Protein AF-A0A950QJC5-F1 (afdb_monomer_lite)

pLDDT: mean 74.19, std 17.46, range [40.25, 96.5]

Sequence (104 aa):
MNQRLKQLMKELGEAINESLSEAEPIAEVIGRIKGEGYDVFLVLEATVGFNRHEGESTKPEIVRSTGKAAGPSPEFKVNAQDMRFLKSLRISVDPAKDVSDRAA

Foldseek 3Di:
DPPVVVVVVVVVVVVVVVCCVPPPVNVVVCVVCVVVVDDDDDDDDDDDDDDDPPDDPDDPPPPPPDDDDPDPDPPPDQDPVNVVVCVVVVHDPDPDDDDDPPDD

Radius of gyration: 23.72 Å; chains: 1; bounding box: 55×42×58 Å

Secondary structure (DSSP, 8-state):
--HHHHHHHHHHHHHHHHHHHS-HHHHHHHHHHHHTTPPP--------------S-----------S---SPPP-----HHHHHHHHHTT----SS-SSSS---

Structure (mmCIF, N/CA/C/O backbone):
data_AF-A0A950QJC5-F1
#
_entry.id   AF-A0A950QJC5-F1
#
loop_
_atom_site.group_PDB
_atom_site.id
_atom_site.type_symbol
_atom_site.label_atom_id
_atom_site.label_alt_id
_atom_site.label_comp_id
_atom_site.label_asym_id
_atom_site.label_entity_id
_atom_site.label_seq_id
_atom_site.pdbx_PDB_ins_code
_atom_site.Cartn_x
_atom_site.Cartn_y
_atom_site.Cartn_z
_atom_site.occupancy
_atom_site.B_iso_or_equiv
_atom_site.auth_seq_id
_atom_site.auth_comp_id
_atom_site.auth_asym_id
_atom_site.auth_atom_id
_atom_site.pdbx_PDB_model_num
ATOM 1 N N . MET A 1 1 ? 21.093 -11.845 0.077 1.00 59.78 1 MET A N 1
ATOM 2 C CA . MET A 1 1 ? 20.466 -10.506 0.201 1.00 59.78 1 MET A CA 1
ATOM 3 C C . MET A 1 1 ? 21.127 -9.752 1.344 1.00 59.78 1 MET A C 1
ATOM 5 O O . MET A 1 1 ? 21.233 -10.317 2.425 1.00 59.78 1 MET A O 1
ATOM 9 N N . ASN A 1 2 ? 21.574 -8.518 1.104 1.00 79.25 2 ASN A N 1
ATOM 10 C CA . ASN A 1 2 ? 22.176 -7.641 2.112 1.00 79.25 2 ASN A CA 1
ATOM 11 C C . ASN A 1 2 ? 21.209 -7.449 3.304 1.00 79.25 2 ASN A C 1
ATOM 13 O O . ASN A 1 2 ? 20.053 -7.090 3.084 1.00 79.25 2 ASN A O 1
ATOM 17 N N . GLN A 1 3 ? 21.656 -7.705 4.542 1.00 84.19 3 GLN A N 1
ATOM 18 C CA . GLN A 1 3 ? 20.824 -7.569 5.751 1.00 84.19 3 GLN A CA 1
ATOM 19 C C . GLN A 1 3 ? 20.224 -6.164 5.889 1.00 84.19 3 GLN A C 1
ATOM 21 O O . GLN A 1 3 ? 19.065 -6.030 6.266 1.00 84.19 3 GLN A O 1
ATOM 26 N N . ARG A 1 4 ? 20.967 -5.127 5.488 1.00 84.50 4 ARG A N 1
ATOM 27 C CA . ARG A 1 4 ? 20.489 -3.743 5.509 1.00 84.50 4 ARG A CA 1
ATOM 28 C C . ARG A 1 4 ? 19.355 -3.502 4.514 1.00 84.50 4 ARG A C 1
ATOM 30 O O . ARG A 1 4 ? 18.395 -2.824 4.844 1.00 84.50 4 ARG A O 1
ATOM 37 N N . LEU A 1 5 ? 19.439 -4.078 3.313 1.00 83.88 5 LEU A N 1
ATOM 38 C CA . LEU A 1 5 ? 18.365 -3.963 2.321 1.00 83.88 5 LEU A CA 1
ATOM 39 C C . LEU A 1 5 ? 17.094 -4.666 2.807 1.00 83.88 5 LEU A C 1
ATOM 41 O O . LEU A 1 5 ? 16.012 -4.115 2.669 1.00 83.88 5 LEU A O 1
ATOM 45 N N . LYS A 1 6 ? 17.223 -5.847 3.426 1.00 86.38 6 LYS A N 1
ATOM 46 C CA . LYS A 1 6 ? 16.075 -6.543 4.028 1.00 86.38 6 LYS A CA 1
ATOM 47 C C . LYS A 1 6 ? 15.394 -5.699 5.106 1.00 86.38 6 LYS A C 1
ATOM 49 O O . LYS A 1 6 ? 14.171 -5.650 5.136 1.00 86.38 6 LYS A O 1
ATOM 54 N N . GLN A 1 7 ? 16.180 -5.037 5.953 1.00 90.50 7 GLN A N 1
ATOM 55 C CA . GLN A 1 7 ? 15.658 -4.153 6.991 1.00 90.50 7 GLN A CA 1
ATOM 56 C C . GLN A 1 7 ? 14.893 -2.966 6.385 1.00 90.50 7 GLN A C 1
ATOM 58 O O . GLN A 1 7 ? 13.749 -2.737 6.753 1.00 90.50 7 GLN A O 1
ATOM 63 N N . LEU A 1 8 ? 15.464 -2.299 5.375 1.00 88.88 8 LEU A N 1
ATOM 64 C CA . LEU A 1 8 ? 14.792 -1.202 4.666 1.00 88.88 8 LEU A CA 1
ATOM 65 C C . LEU A 1 8 ? 13.511 -1.653 3.949 1.00 88.88 8 LEU A C 1
ATOM 67 O O . LEU A 1 8 ? 12.528 -0.922 3.926 1.00 88.88 8 LEU A O 1
ATOM 71 N N . MET A 1 9 ? 13.494 -2.860 3.373 1.00 87.94 9 MET A N 1
ATOM 72 C CA . MET A 1 9 ? 12.277 -3.416 2.770 1.00 87.94 9 MET A CA 1
ATOM 73 C C . MET A 1 9 ? 11.190 -3.681 3.813 1.00 87.94 9 MET A C 1
ATOM 75 O O . MET A 1 9 ? 10.015 -3.462 3.528 1.00 87.94 9 MET A O 1
ATOM 79 N N . LYS A 1 10 ? 11.571 -4.136 5.012 1.00 89.50 10 LYS A N 1
ATOM 80 C CA . LYS A 1 10 ? 10.637 -4.331 6.124 1.00 89.50 10 LYS A CA 1
ATOM 81 C C . LYS A 1 10 ? 10.049 -2.998 6.585 1.00 89.50 10 LYS A C 1
ATOM 83 O O . LYS A 1 10 ? 8.834 -2.888 6.661 1.00 89.50 10 LYS A O 1
ATOM 88 N N . GLU A 1 11 ? 10.897 -1.996 6.804 1.00 91.69 11 GLU A N 1
ATOM 89 C CA . GLU A 1 11 ? 10.478 -0.645 7.205 1.00 91.69 11 GLU A CA 1
ATOM 90 C C . GLU A 1 11 ? 9.553 -0.002 6.167 1.00 91.69 11 GLU A C 1
ATOM 92 O O . GLU A 1 11 ? 8.534 0.577 6.525 1.00 91.69 11 GLU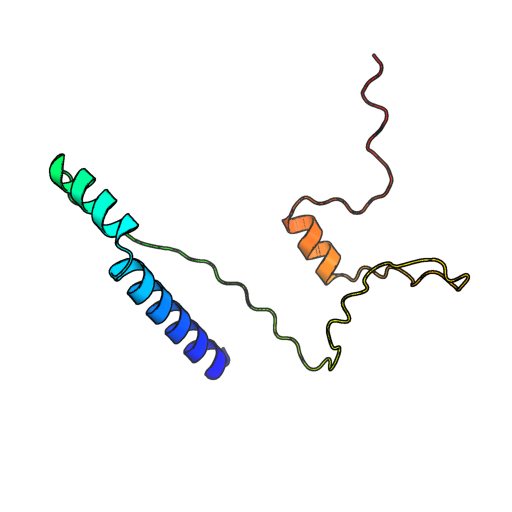 A O 1
ATOM 97 N N . LEU A 1 12 ? 9.853 -0.162 4.874 1.00 89.50 12 LEU A N 1
ATOM 98 C CA . LEU A 1 12 ? 8.970 0.303 3.804 1.00 89.50 12 LEU A CA 1
ATOM 99 C C . LEU A 1 12 ? 7.602 -0.393 3.856 1.00 89.50 12 LEU A C 1
ATOM 101 O O . LEU A 1 12 ? 6.576 0.264 3.703 1.00 89.50 12 LEU A O 1
ATOM 105 N N . GLY A 1 13 ? 7.580 -1.711 4.069 1.00 88.81 13 GLY A N 1
ATOM 106 C CA . GLY A 1 13 ? 6.336 -2.470 4.199 1.00 88.81 13 GLY A CA 1
ATOM 107 C C . GLY A 1 13 ? 5.500 -2.032 5.404 1.00 88.81 13 GLY A C 1
ATOM 108 O O . GLY A 1 13 ? 4.291 -1.859 5.269 1.00 88.81 13 GLY A O 1
ATOM 109 N N . GLU A 1 14 ? 6.143 -1.810 6.552 1.00 90.06 14 GLU A N 1
ATOM 110 C CA . GLU A 1 14 ? 5.499 -1.302 7.770 1.00 90.06 14 GLU A CA 1
ATOM 111 C C . GLU A 1 14 ? 4.922 0.102 7.545 1.00 90.06 14 GLU A C 1
ATOM 113 O O . GLU A 1 14 ? 3.734 0.308 7.780 1.00 90.06 14 GLU A O 1
ATOM 118 N N . ALA A 1 15 ? 5.704 1.024 6.976 1.00 91.75 15 ALA A N 1
ATOM 119 C CA . ALA A 1 15 ? 5.261 2.389 6.694 1.00 91.75 15 ALA A CA 1
ATOM 120 C C . ALA A 1 15 ? 4.082 2.441 5.706 1.00 91.75 15 ALA A C 1
ATOM 122 O O . ALA A 1 15 ? 3.167 3.246 5.876 1.00 91.75 15 ALA A O 1
ATOM 123 N N . ILE A 1 16 ? 4.074 1.581 4.680 1.00 89.06 16 ILE A N 1
ATOM 124 C CA . ILE A 1 16 ? 2.942 1.467 3.747 1.00 89.06 16 ILE A CA 1
ATOM 125 C C . ILE A 1 16 ? 1.704 0.931 4.469 1.00 89.06 16 ILE A C 1
ATOM 127 O O . ILE A 1 16 ? 0.609 1.449 4.260 1.00 89.06 16 ILE A O 1
ATOM 131 N N . ASN A 1 17 ? 1.857 -0.099 5.306 1.00 87.75 17 ASN A N 1
ATOM 132 C CA . ASN A 1 17 ? 0.735 -0.687 6.032 1.00 87.75 17 ASN A CA 1
ATOM 133 C C . ASN A 1 17 ? 0.096 0.313 7.007 1.00 87.75 17 ASN A C 1
ATOM 135 O O . ASN A 1 17 ? -1.128 0.439 7.025 1.00 87.75 17 ASN A O 1
ATOM 139 N N . GLU A 1 18 ? 0.915 1.061 7.747 1.00 88.88 18 GLU A N 1
ATOM 140 C CA . GLU A 1 18 ? 0.470 2.131 8.644 1.00 88.88 18 GLU A CA 1
ATOM 141 C C . GLU A 1 18 ? -0.225 3.247 7.853 1.00 88.88 18 GLU A C 1
ATOM 143 O O . GLU A 1 18 ? -1.380 3.569 8.123 1.00 88.88 18 GLU A O 1
ATOM 148 N N . SER A 1 19 ? 0.405 3.728 6.773 1.00 89.44 19 SER A N 1
ATOM 149 C CA . SER A 1 19 ? -0.164 4.780 5.916 1.00 89.44 19 SER A CA 1
ATOM 150 C C . SER A 1 19 ? -1.517 4.395 5.315 1.00 89.44 19 SER A C 1
ATOM 152 O O . SER A 1 19 ? -2.394 5.240 5.187 1.00 89.44 19 SER A O 1
ATOM 154 N N . LEU A 1 20 ? -1.700 3.133 4.917 1.00 86.75 20 LEU A N 1
ATOM 155 C CA . LEU A 1 20 ? -2.971 2.649 4.370 1.00 86.75 20 LEU A CA 1
ATOM 156 C C . LEU A 1 20 ? -4.035 2.460 5.449 1.00 86.75 20 LEU A C 1
ATOM 158 O O . LEU A 1 20 ? -5.211 2.694 5.180 1.00 86.75 20 LEU A O 1
ATOM 162 N N . SER A 1 21 ? -3.630 2.030 6.645 1.00 83.69 21 SER A N 1
ATOM 163 C CA . SER A 1 21 ? -4.540 1.812 7.772 1.00 83.69 21 SER A CA 1
ATOM 164 C C . SER A 1 21 ? -5.067 3.131 8.340 1.00 83.69 21 SER A C 1
ATOM 166 O O . SER A 1 21 ? -6.218 3.189 8.763 1.00 83.69 21 SER A O 1
ATOM 168 N N . GLU A 1 22 ? -4.254 4.189 8.309 1.00 87.75 22 GLU A N 1
ATOM 169 C CA . GLU A 1 22 ? -4.620 5.533 8.776 1.00 87.75 22 GLU A CA 1
ATOM 170 C C . GLU A 1 22 ? -5.206 6.434 7.674 1.00 87.75 22 GLU A C 1
ATOM 172 O O . GLU A 1 22 ? -5.669 7.542 7.948 1.00 87.75 22 GLU A O 1
ATOM 177 N N . ALA A 1 23 ? -5.201 5.991 6.413 1.00 91.25 23 ALA A N 1
ATOM 178 C CA . ALA A 1 23 ? -5.730 6.777 5.307 1.00 91.25 23 ALA A CA 1
ATOM 179 C C . ALA A 1 23 ? -7.264 6.869 5.365 1.00 91.25 23 ALA A C 1
ATOM 181 O O . ALA A 1 23 ? -7.976 6.020 4.820 1.00 91.25 23 ALA A O 1
ATOM 182 N N . GLU A 1 24 ? -7.766 7.970 5.928 1.00 91.81 24 GLU A N 1
ATOM 183 C CA . GLU A 1 24 ? -9.194 8.324 5.972 1.00 91.81 24 GLU A CA 1
ATOM 184 C C . GLU A 1 24 ? -9.925 8.116 4.626 1.00 91.81 24 GLU A C 1
ATOM 186 O O . GLU A 1 24 ? -10.987 7.489 4.619 1.00 91.81 24 GLU A O 1
ATOM 191 N N . PRO A 1 25 ? -9.367 8.519 3.458 1.00 91.00 25 PRO A N 1
ATOM 192 C CA . PRO A 1 25 ? -10.047 8.315 2.177 1.00 91.00 25 PRO A CA 1
ATOM 193 C C . PRO A 1 25 ? -10.280 6.837 1.836 1.00 91.00 25 PRO A C 1
ATOM 195 O O . PRO A 1 25 ? -11.267 6.495 1.188 1.00 91.00 25 PRO A O 1
ATOM 198 N N . ILE A 1 26 ? -9.373 5.949 2.256 1.00 89.69 26 ILE A N 1
ATOM 199 C CA . ILE A 1 26 ? -9.486 4.506 2.015 1.00 89.69 26 ILE A CA 1
ATOM 200 C C . ILE A 1 26 ? -10.528 3.912 2.964 1.00 89.69 26 ILE A C 1
ATOM 202 O O . ILE A 1 26 ? -11.397 3.154 2.525 1.00 89.69 26 ILE A O 1
ATOM 206 N N . ALA A 1 27 ? -10.481 4.291 4.243 1.00 89.38 27 ALA A N 1
ATOM 207 C CA . ALA A 1 27 ? -11.438 3.846 5.250 1.00 89.38 27 ALA A CA 1
ATOM 208 C C . ALA A 1 27 ? -12.882 4.221 4.877 1.00 89.38 27 ALA A C 1
ATOM 210 O O . ALA A 1 27 ? -13.783 3.385 4.983 1.00 89.38 27 ALA A O 1
ATOM 211 N N . GLU A 1 28 ? -13.096 5.436 4.366 1.00 93.81 28 GLU A N 1
ATOM 212 C CA . GLU A 1 28 ? -14.413 5.907 3.941 1.00 93.81 28 GLU A CA 1
ATOM 213 C C . GLU A 1 28 ? -14.989 5.047 2.806 1.00 93.81 28 GLU A C 1
ATOM 215 O O . GLU A 1 28 ? -16.138 4.604 2.869 1.00 93.81 28 GLU A O 1
ATOM 220 N N . VAL A 1 29 ? -14.184 4.752 1.781 1.00 93.44 29 VAL A N 1
ATOM 221 C CA . VAL A 1 29 ? -14.608 3.917 0.648 1.00 93.44 29 VAL A CA 1
ATOM 222 C C . VAL A 1 29 ? -14.914 2.489 1.104 1.00 93.44 29 VAL A C 1
ATOM 224 O O . VAL A 1 29 ? -15.952 1.943 0.729 1.00 93.44 29 VAL A O 1
ATOM 227 N N . ILE A 1 30 ? -14.074 1.901 1.963 1.00 91.62 30 ILE A N 1
ATOM 228 C CA . ILE A 1 30 ? -14.330 0.578 2.555 1.00 91.62 30 ILE A CA 1
ATOM 229 C C . ILE A 1 30 ? -15.644 0.584 3.346 1.00 91.62 30 ILE A C 1
ATOM 231 O O . ILE A 1 30 ? -16.425 -0.362 3.245 1.00 91.62 30 ILE A O 1
ATOM 235 N N . GLY A 1 31 ? -15.910 1.646 4.110 1.00 93.19 31 GLY A N 1
ATOM 236 C CA . GLY A 1 31 ? -17.145 1.813 4.872 1.00 93.19 31 GLY A CA 1
ATOM 237 C C . GLY A 1 31 ? -18.387 1.832 3.983 1.00 93.19 31 GLY A C 1
ATOM 238 O O . GLY A 1 31 ? -19.360 1.143 4.283 1.00 93.19 31 GLY A O 1
ATOM 239 N N . ARG A 1 32 ? -18.341 2.548 2.852 1.00 96.31 32 ARG A N 1
ATOM 240 C CA . ARG A 1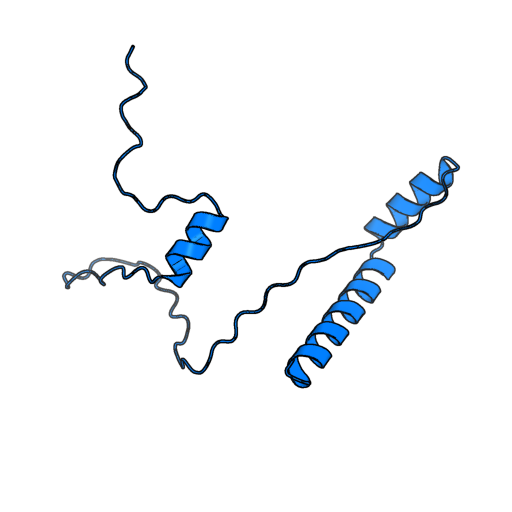 32 ? -19.439 2.559 1.871 1.00 96.31 32 ARG A CA 1
ATOM 241 C C . ARG A 1 32 ? -19.680 1.171 1.274 1.00 96.31 32 ARG A C 1
ATOM 243 O O . ARG A 1 32 ? -20.823 0.734 1.231 1.00 96.31 32 ARG A O 1
ATOM 250 N N . ILE A 1 33 ? -18.616 0.454 0.901 1.00 95.62 33 ILE A N 1
ATOM 251 C CA . ILE A 1 33 ? -18.712 -0.914 0.359 1.00 95.62 33 ILE A CA 1
ATOM 252 C C . ILE A 1 33 ? -19.337 -1.868 1.391 1.00 95.62 33 ILE A C 1
ATOM 254 O O . ILE A 1 33 ? -20.243 -2.633 1.063 1.00 95.62 33 ILE A O 1
ATOM 258 N N . LYS A 1 34 ? -18.917 -1.779 2.661 1.00 94.56 34 LYS A N 1
ATOM 259 C CA . LYS A 1 34 ? -19.529 -2.545 3.759 1.00 94.56 34 LYS A CA 1
ATOM 260 C C . LYS A 1 34 ? -20.991 -2.171 3.995 1.00 94.56 34 LYS A C 1
ATOM 262 O O . LYS A 1 34 ? -21.801 -3.047 4.281 1.00 94.56 34 LYS A O 1
ATOM 267 N N . GLY A 1 35 ? -21.340 -0.892 3.853 1.00 96.06 35 GLY A N 1
ATOM 268 C CA . GLY A 1 35 ? -22.713 -0.393 3.966 1.00 96.06 35 GLY A CA 1
ATOM 269 C C . GLY A 1 35 ? -23.667 -0.973 2.918 1.00 96.06 35 GLY A C 1
ATOM 270 O O . GLY A 1 35 ? -24.857 -1.105 3.191 1.00 96.06 35 GLY A O 1
ATOM 271 N N . GLU A 1 36 ? -23.151 -1.386 1.759 1.00 96.50 36 GLU A N 1
ATOM 272 C CA . GLU A 1 36 ? -23.913 -2.117 0.738 1.00 96.50 36 GLU A CA 1
ATOM 273 C C . GLU A 1 36 ? -24.040 -3.627 1.027 1.00 96.50 36 GLU A C 1
ATOM 275 O O . GLU A 1 36 ? -24.713 -4.342 0.287 1.00 96.50 36 GLU A O 1
ATOM 280 N N . GLY A 1 37 ? -23.441 -4.119 2.119 1.00 95.88 37 GLY A N 1
ATOM 281 C CA . GLY A 1 37 ? -23.524 -5.515 2.557 1.00 95.88 37 GLY A CA 1
ATOM 282 C C . GLY A 1 37 ? -22.379 -6.413 2.080 1.00 95.88 37 GLY A C 1
ATOM 283 O O . GLY A 1 37 ? -22.498 -7.633 2.173 1.00 95.88 37 GLY A O 1
ATOM 284 N N . TYR A 1 38 ? -21.279 -5.842 1.578 1.00 96.06 38 TYR A N 1
ATOM 285 C CA . TYR A 1 38 ? -20.099 -6.603 1.157 1.00 96.06 38 TYR A CA 1
ATOM 286 C C . TYR A 1 38 ? -19.036 -6.690 2.258 1.00 96.06 38 TYR A C 1
ATOM 288 O O . TYR A 1 38 ? -18.672 -5.689 2.876 1.00 96.06 38 TYR A O 1
ATOM 296 N N . ASP A 1 39 ? -18.443 -7.871 2.427 1.00 92.44 39 ASP A N 1
ATOM 297 C CA . ASP A 1 39 ? -17.251 -8.048 3.255 1.00 92.44 39 ASP A CA 1
ATOM 298 C C . ASP A 1 39 ? -15.984 -7.710 2.463 1.00 92.44 39 ASP A C 1
ATOM 300 O O . ASP A 1 39 ? -15.718 -8.264 1.396 1.00 92.44 39 ASP A O 1
ATOM 304 N N . VAL A 1 40 ? -15.181 -6.788 2.997 1.00 87.75 40 VAL A N 1
ATOM 305 C CA . VAL A 1 40 ? -13.985 -6.268 2.323 1.00 87.75 40 VAL A CA 1
ATOM 306 C C . VAL A 1 40 ? -12.721 -6.892 2.906 1.00 87.75 40 VAL A C 1
ATOM 308 O O . VAL A 1 40 ? -12.451 -6.758 4.100 1.00 87.75 40 VAL A O 1
ATOM 311 N N . PHE A 1 41 ? -11.912 -7.500 2.038 1.00 84.88 41 PHE A N 1
ATOM 312 C CA . PHE A 1 41 ? -10.556 -7.964 2.326 1.00 84.88 41 PHE A CA 1
ATOM 313 C C . PHE A 1 41 ? -9.594 -7.370 1.292 1.00 84.88 41 PHE A C 1
ATOM 315 O O . PHE A 1 41 ? -9.839 -7.464 0.090 1.00 84.88 41 PHE A O 1
ATOM 322 N N . LEU A 1 42 ? -8.514 -6.739 1.757 1.00 77.69 42 LEU A N 1
ATOM 323 C CA . LEU A 1 42 ? -7.538 -6.061 0.907 1.00 77.69 42 LEU A CA 1
ATOM 324 C C . LEU A 1 42 ? -6.195 -6.796 0.971 1.00 77.69 42 LEU A C 1
ATOM 326 O O . LEU A 1 42 ? -5.634 -6.973 2.051 1.00 77.69 42 LEU A O 1
ATOM 330 N N . VAL A 1 43 ? -5.658 -7.164 -0.192 1.00 82.56 43 VAL A N 1
ATOM 331 C CA . VAL A 1 43 ? -4.275 -7.636 -0.353 1.00 82.56 43 VAL A CA 1
ATOM 332 C C . VAL A 1 43 ? -3.573 -6.688 -1.306 1.00 82.56 43 VAL A C 1
ATOM 334 O O . VAL A 1 43 ? -4.088 -6.415 -2.389 1.00 82.56 43 VAL A O 1
ATOM 337 N N . LEU A 1 44 ? -2.406 -6.187 -0.910 1.00 75.56 44 LEU A N 1
ATOM 338 C CA . LEU A 1 44 ? -1.612 -5.293 -1.741 1.00 75.56 44 LEU A CA 1
ATOM 339 C C . LEU A 1 44 ? -0.308 -5.975 -2.150 1.00 75.56 44 LEU A C 1
ATOM 341 O O . LEU A 1 44 ? 0.530 -6.290 -1.306 1.00 75.56 44 LEU A O 1
ATOM 345 N N . GLU A 1 45 ? -0.124 -6.162 -3.453 1.00 80.44 45 GLU A N 1
ATOM 346 C CA . GLU A 1 45 ? 1.142 -6.602 -4.031 1.00 80.44 45 GLU A CA 1
ATOM 347 C C . GLU A 1 45 ? 1.861 -5.391 -4.632 1.00 80.44 45 GLU A C 1
ATOM 349 O O . GLU A 1 45 ? 1.449 -4.842 -5.653 1.00 80.44 45 GLU A O 1
ATOM 354 N N . ALA A 1 46 ? 2.946 -4.954 -3.992 1.00 76.75 46 ALA A N 1
ATOM 355 C CA . ALA A 1 46 ? 3.800 -3.887 -4.499 1.00 76.75 46 ALA A CA 1
ATOM 356 C C . ALA A 1 46 ? 5.154 -4.469 -4.924 1.00 76.75 46 ALA A C 1
ATOM 358 O O . ALA A 1 46 ? 5.880 -5.044 -4.113 1.00 76.75 46 ALA A O 1
ATOM 359 N N . THR A 1 47 ? 5.520 -4.306 -6.198 1.00 78.00 47 THR A N 1
ATOM 360 C CA . THR A 1 47 ? 6.858 -4.675 -6.685 1.00 78.00 47 THR A CA 1
ATOM 361 C C . THR A 1 47 ? 7.788 -3.477 -6.555 1.00 78.00 47 THR A C 1
ATOM 363 O O . THR A 1 47 ? 7.598 -2.467 -7.230 1.00 78.00 47 THR A O 1
ATOM 366 N N . VAL A 1 48 ? 8.812 -3.590 -5.708 1.00 74.62 48 VAL A N 1
ATOM 367 C CA . VAL A 1 48 ? 9.779 -2.509 -5.466 1.00 74.62 48 VAL A CA 1
ATOM 368 C C . VAL A 1 48 ? 11.123 -2.858 -6.099 1.00 74.62 48 VAL A C 1
ATOM 370 O O . VAL A 1 48 ? 11.773 -3.832 -5.717 1.00 74.62 48 VAL A O 1
ATOM 373 N N . GLY A 1 49 ? 11.541 -2.055 -7.079 1.00 78.50 49 GLY A N 1
ATOM 374 C CA . GLY A 1 49 ? 12.862 -2.144 -7.696 1.00 78.50 49 GLY A CA 1
ATOM 375 C C . GLY A 1 49 ? 13.880 -1.276 -6.959 1.00 78.50 49 GLY A C 1
ATOM 376 O O . GLY A 1 49 ? 13.608 -0.116 -6.664 1.00 78.50 49 GLY A O 1
ATOM 377 N N . PHE A 1 50 ? 15.070 -1.815 -6.699 1.00 75.50 50 PHE A N 1
ATOM 378 C CA . PHE A 1 50 ? 16.180 -1.071 -6.099 1.00 75.50 50 PHE A CA 1
ATOM 379 C C . PHE A 1 50 ? 17.355 -1.035 -7.069 1.00 75.50 50 PHE A C 1
ATOM 381 O O . PHE A 1 50 ? 17.747 -2.081 -7.588 1.00 75.50 50 PHE A O 1
ATOM 388 N N . ASN A 1 51 ? 17.954 0.141 -7.263 1.00 78.00 51 ASN A N 1
ATOM 389 C CA . ASN A 1 51 ? 19.243 0.264 -7.935 1.00 78.00 51 ASN A CA 1
ATOM 390 C C . ASN A 1 51 ? 20.286 0.761 -6.930 1.00 78.00 51 ASN A C 1
ATOM 392 O O . ASN A 1 51 ? 20.082 1.776 -6.262 1.00 78.00 51 ASN A O 1
ATOM 396 N N . ARG A 1 52 ? 21.388 0.024 -6.769 1.00 73.75 52 ARG A N 1
ATOM 397 C CA . ARG A 1 52 ? 22.455 0.414 -5.846 1.00 73.75 52 ARG A CA 1
ATOM 398 C C . ARG A 1 52 ? 23.417 1.322 -6.600 1.00 73.75 52 ARG A C 1
ATOM 400 O O . ARG A 1 52 ? 24.137 0.853 -7.470 1.00 73.75 52 ARG A O 1
ATOM 407 N N . HIS A 1 53 ? 23.447 2.604 -6.246 1.00 68.50 53 HIS A N 1
ATOM 408 C CA . HIS A 1 53 ? 24.511 3.497 -6.696 1.00 68.50 53 HIS A CA 1
ATOM 409 C C . HIS A 1 53 ? 25.794 3.110 -5.954 1.00 68.50 53 HIS A C 1
ATOM 411 O 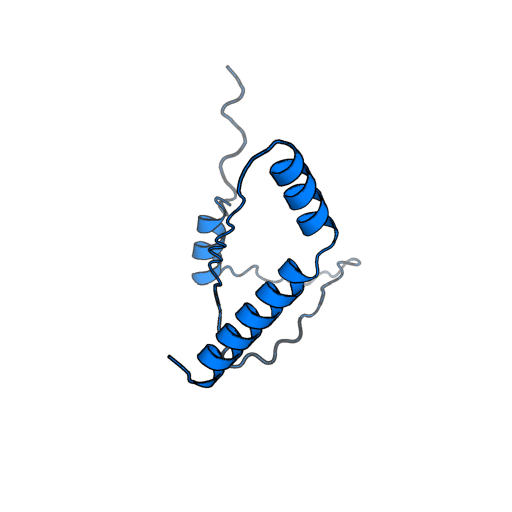O . HIS A 1 53 ? 26.024 3.519 -4.815 1.00 68.50 53 HIS A O 1
ATOM 417 N N . GLU A 1 54 ? 26.603 2.245 -6.555 1.00 57.31 54 GLU A N 1
ATOM 418 C CA . GLU A 1 54 ? 27.959 2.005 -6.076 1.00 57.31 54 GLU A 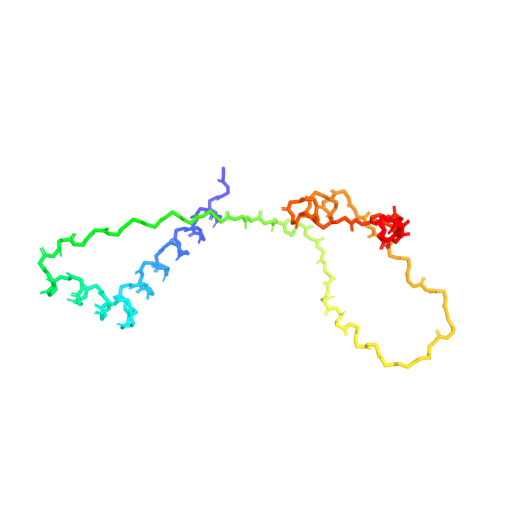CA 1
ATOM 419 C C . GLU A 1 54 ? 28.817 3.205 -6.479 1.00 57.31 54 GLU A C 1
ATOM 421 O O . GLU A 1 54 ? 29.306 3.284 -7.595 1.00 57.31 54 GLU A O 1
ATOM 426 N N . GLY A 1 55 ? 28.931 4.169 -5.560 1.00 56.38 55 GLY A N 1
ATOM 427 C CA . GLY A 1 55 ? 29.973 5.191 -5.562 1.00 56.38 55 GLY A CA 1
ATOM 428 C C . GLY A 1 55 ? 30.075 6.034 -6.829 1.00 56.38 55 GLY A C 1
ATOM 429 O O . GLY A 1 55 ? 31.069 5.941 -7.539 1.00 56.38 55 GLY A O 1
ATOM 430 N N . GLU A 1 56 ? 29.135 6.953 -7.038 1.00 45.41 56 GLU A N 1
ATOM 431 C CA . GLU A 1 56 ? 29.450 8.149 -7.812 1.00 45.41 56 GLU A CA 1
ATOM 432 C C . GLU A 1 56 ? 29.001 9.387 -7.046 1.00 45.41 56 GLU A C 1
ATOM 434 O O . GLU A 1 56 ? 27.820 9.640 -6.809 1.00 45.41 56 GLU A O 1
ATOM 439 N N . SER A 1 57 ? 29.998 10.142 -6.605 1.00 48.12 57 SER A N 1
ATOM 440 C CA . SER A 1 57 ? 29.898 11.486 -6.058 1.00 48.12 57 SER A CA 1
ATOM 441 C C . SER A 1 57 ? 29.503 12.477 -7.156 1.00 48.12 57 SER A C 1
ATOM 443 O O . SER A 1 57 ? 30.192 13.469 -7.367 1.00 48.12 57 SER A O 1
ATOM 445 N N . THR A 1 58 ? 28.432 12.232 -7.896 1.00 47.53 58 THR A N 1
ATOM 446 C CA . THR A 1 58 ? 27.928 13.171 -8.896 1.00 47.53 58 THR A CA 1
ATOM 447 C C . THR A 1 58 ? 26.678 13.816 -8.327 1.00 47.53 58 THR A C 1
ATOM 449 O O . THR A 1 58 ? 25.570 13.289 -8.369 1.00 47.53 58 THR A O 1
ATOM 452 N N . LYS A 1 59 ? 26.893 14.987 -7.712 1.00 44.81 59 LYS A N 1
ATOM 453 C CA . LYS A 1 59 ? 25.824 15.942 -7.409 1.00 44.81 59 LYS A CA 1
ATOM 454 C C . LYS A 1 59 ? 24.904 16.030 -8.636 1.00 44.81 59 LYS A C 1
ATOM 456 O O . LYS A 1 59 ? 25.431 16.222 -9.732 1.00 44.81 59 LYS A O 1
ATOM 461 N N . PRO A 1 60 ? 23.573 15.938 -8.490 1.00 45.44 60 PRO A N 1
ATOM 462 C CA . PRO A 1 60 ? 22.684 16.250 -9.594 1.00 45.44 60 PRO A CA 1
ATOM 463 C C . PRO A 1 60 ? 22.788 17.755 -9.849 1.00 45.44 60 PRO A C 1
ATOM 465 O O . PRO A 1 60 ? 22.169 18.565 -9.159 1.00 45.44 60 PRO A O 1
ATOM 468 N N . GLU A 1 61 ? 23.634 18.150 -10.797 1.00 46.12 61 GLU A N 1
ATOM 469 C CA . GLU A 1 61 ? 23.640 19.515 -11.295 1.00 46.12 61 GLU A CA 1
ATOM 470 C C . GLU A 1 61 ? 22.414 19.662 -12.197 1.00 46.12 61 GLU A C 1
ATOM 472 O O . GLU A 1 61 ? 22.350 19.152 -13.314 1.00 46.12 61 GLU A O 1
ATOM 477 N N . ILE A 1 62 ? 21.382 20.307 -11.656 1.00 47.78 62 ILE A N 1
ATOM 478 C CA . ILE A 1 62 ? 20.211 20.726 -12.416 1.00 47.78 62 ILE A CA 1
ATOM 479 C C . ILE A 1 62 ? 20.705 21.772 -13.418 1.00 47.78 62 ILE A C 1
ATOM 481 O O . ILE A 1 62 ? 20.829 22.952 -13.085 1.00 47.78 62 ILE A O 1
ATOM 485 N N . VAL A 1 63 ? 20.996 21.349 -14.649 1.00 43.22 63 VAL A N 1
ATOM 486 C CA . VAL A 1 63 ? 21.314 22.268 -15.744 1.00 43.22 63 VAL A CA 1
ATOM 487 C C . VAL A 1 63 ? 20.029 22.996 -16.126 1.00 43.22 63 VAL A C 1
ATOM 489 O O . VAL A 1 63 ? 19.236 22.545 -16.950 1.00 43.22 63 VAL A O 1
ATOM 492 N N . ARG A 1 64 ? 19.804 24.153 -15.498 1.00 45.62 64 ARG A N 1
ATOM 493 C CA . ARG A 1 64 ? 18.889 25.163 -16.025 1.00 45.62 64 ARG A CA 1
ATOM 494 C C . ARG A 1 64 ? 19.527 25.713 -17.293 1.00 45.62 64 ARG A C 1
ATOM 496 O O . ARG A 1 64 ? 20.539 26.404 -17.237 1.00 45.62 64 ARG A O 1
ATOM 503 N N . SER A 1 65 ? 18.941 25.390 -18.440 1.00 46.91 65 SER A N 1
ATOM 504 C CA . SER A 1 65 ? 19.329 25.943 -19.732 1.00 46.91 65 SER A CA 1
ATOM 505 C C . SER A 1 65 ? 18.985 27.434 -19.783 1.00 46.91 65 SER A C 1
ATOM 507 O O . SER A 1 65 ? 17.921 27.827 -20.259 1.00 46.91 65 SER A O 1
ATOM 509 N N . THR A 1 66 ? 19.884 28.280 -19.294 1.00 44.00 66 THR A N 1
ATOM 510 C CA . THR A 1 66 ? 19.863 29.714 -19.579 1.00 44.00 66 THR A CA 1
ATOM 511 C C . THR A 1 66 ? 21.047 30.060 -20.463 1.00 44.00 66 THR A C 1
ATOM 513 O O . THR A 1 66 ? 22.159 30.213 -19.979 1.00 44.00 66 THR A O 1
ATOM 516 N N . GLY A 1 67 ? 20.760 30.204 -21.758 1.00 48.97 67 GLY A N 1
ATOM 517 C CA . GLY A 1 67 ? 21.421 31.164 -22.640 1.00 48.97 67 GLY A CA 1
ATOM 518 C C . GLY A 1 67 ? 22.869 30.882 -23.049 1.00 48.97 67 GLY A C 1
ATOM 519 O O . GLY A 1 67 ? 23.790 31.052 -22.270 1.00 48.97 67 GLY A O 1
ATOM 520 N N . LYS A 1 68 ? 23.043 30.607 -24.350 1.00 49.47 68 LYS A N 1
ATOM 521 C CA . LYS A 1 68 ? 24.238 30.899 -25.166 1.00 49.47 68 LYS A CA 1
ATOM 522 C C . LYS A 1 68 ? 25.602 30.584 -24.527 1.00 49.47 68 LYS A C 1
ATOM 524 O O . LYS A 1 68 ? 26.243 31.459 -23.957 1.00 49.47 68 LYS A O 1
ATOM 529 N N . ALA A 1 69 ? 26.135 29.402 -24.819 1.00 40.94 69 ALA A N 1
ATOM 530 C CA . ALA A 1 69 ? 27.579 29.193 -24.825 1.00 40.94 69 ALA A CA 1
ATOM 531 C C . ALA A 1 69 ? 27.972 28.460 -26.110 1.00 40.94 69 ALA A C 1
ATOM 533 O O . ALA A 1 69 ? 27.594 27.313 -26.332 1.00 40.94 69 ALA A O 1
ATOM 534 N N . ALA A 1 70 ? 28.699 29.164 -26.977 1.00 48.19 70 ALA A N 1
ATOM 535 C CA . ALA A 1 70 ? 29.463 28.563 -28.055 1.00 48.19 70 ALA A CA 1
ATOM 536 C C . ALA A 1 70 ? 30.583 27.721 -27.419 1.00 48.19 70 ALA A C 1
ATOM 538 O O . ALA A 1 70 ? 31.602 28.249 -26.986 1.00 48.19 70 ALA A O 1
ATOM 539 N N . GLY A 1 71 ? 30.349 26.420 -27.301 1.00 52.25 71 GLY A N 1
ATOM 540 C CA . GLY A 1 71 ? 31.283 25.411 -26.810 1.00 52.25 71 GLY A CA 1
ATOM 541 C C . GLY A 1 71 ? 30.817 24.037 -27.299 1.00 52.25 71 GLY A C 1
ATOM 542 O O . GLY A 1 71 ? 29.649 23.920 -27.683 1.00 52.25 71 GLY A O 1
ATOM 543 N N . PRO A 1 72 ? 31.698 23.020 -27.358 1.00 52.81 72 PRO A N 1
ATOM 544 C CA . PRO A 1 72 ? 31.319 21.702 -27.853 1.00 52.81 72 PRO A CA 1
ATOM 545 C C . PRO A 1 72 ? 30.133 21.199 -27.030 1.00 52.81 72 PRO A C 1
ATOM 547 O O . PRO A 1 72 ? 30.203 21.122 -25.804 1.00 52.81 72 PRO A O 1
ATOM 550 N N . SER A 1 73 ? 29.019 20.942 -27.715 1.00 58.69 73 SER A N 1
ATOM 551 C CA . SER A 1 73 ? 27.795 20.414 -27.123 1.00 58.69 73 SER A CA 1
ATOM 552 C C . SER A 1 73 ? 28.133 19.200 -26.254 1.00 58.69 73 SER A C 1
ATOM 554 O O . SER A 1 73 ? 28.871 18.335 -26.735 1.00 58.69 73 SER A O 1
ATOM 556 N N . PRO A 1 74 ? 27.626 19.108 -25.011 1.00 59.31 74 PRO A N 1
ATOM 557 C CA . PRO A 1 74 ? 27.863 17.933 -24.186 1.00 59.31 74 PRO A CA 1
ATOM 558 C C . PRO A 1 74 ? 27.378 16.696 -24.948 1.00 59.31 74 PRO A C 1
ATOM 560 O O . PRO A 1 74 ? 26.230 16.646 -25.391 1.00 59.31 74 PRO A O 1
ATOM 563 N N . GLU A 1 75 ? 28.272 15.727 -25.159 1.00 68.62 75 GLU A N 1
ATOM 564 C CA . GLU A 1 75 ? 27.921 14.470 -25.814 1.00 68.62 75 GLU A CA 1
ATOM 565 C C . GLU A 1 75 ?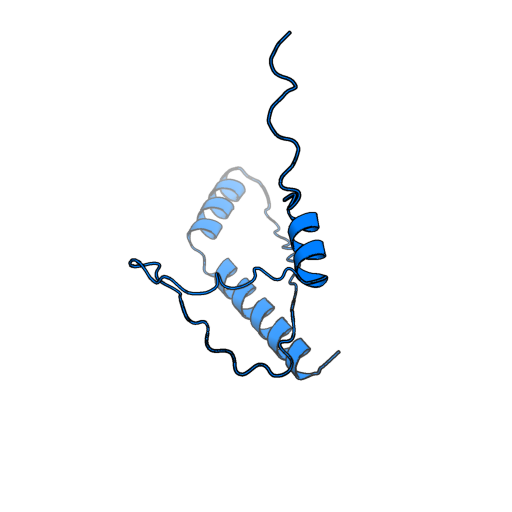 26.853 13.768 -24.978 1.00 68.62 75 GLU A C 1
ATOM 567 O O . GLU A 1 75 ? 27.110 13.317 -23.860 1.00 68.62 75 GLU A O 1
ATOM 572 N N . PHE A 1 76 ? 25.648 13.664 -25.530 1.00 73.00 76 PHE A N 1
ATOM 573 C CA . PHE A 1 76 ? 24.600 12.842 -24.954 1.00 73.00 76 PHE A CA 1
ATOM 574 C C . PHE A 1 76 ? 25.006 11.368 -25.089 1.00 73.00 76 PHE A C 1
ATOM 576 O O . PHE A 1 76 ? 24.919 10.783 -26.168 1.00 73.00 76 PHE A O 1
ATOM 583 N N . LYS A 1 77 ? 25.507 10.778 -23.997 1.00 76.38 77 LYS A N 1
ATOM 584 C CA . LYS A 1 77 ? 25.927 9.372 -23.939 1.00 76.38 77 LYS A CA 1
ATOM 585 C C . LYS A 1 77 ? 24.854 8.538 -23.259 1.00 76.38 77 LYS A C 1
ATOM 587 O O . LYS A 1 77 ? 24.636 8.667 -22.061 1.00 76.38 77 LYS A O 1
ATOM 592 N N . VAL A 1 78 ? 24.222 7.663 -24.034 1.00 81.31 78 VAL A N 1
ATOM 593 C CA . VAL A 1 78 ? 23.252 6.678 -23.542 1.00 81.31 78 VAL A CA 1
ATOM 594 C C . VAL A 1 78 ? 23.991 5.385 -23.221 1.00 81.31 78 VAL A C 1
ATOM 596 O O . VAL A 1 78 ? 24.677 4.831 -24.082 1.00 81.31 78 VAL A O 1
ATOM 599 N N . ASN A 1 79 ? 23.871 4.891 -21.990 1.00 82.31 79 ASN A N 1
ATOM 600 C CA . ASN A 1 79 ? 24.494 3.634 -21.583 1.00 82.31 79 ASN A CA 1
ATOM 601 C C . ASN A 1 79 ? 23.534 2.432 -21.767 1.00 82.31 79 ASN A C 1
ATOM 603 O O . ASN A 1 79 ? 22.350 2.567 -22.083 1.00 82.31 79 ASN A O 1
ATOM 607 N N . ALA A 1 80 ? 24.039 1.208 -21.573 1.00 82.12 80 ALA A N 1
ATOM 608 C CA . ALA A 1 80 ? 23.248 -0.012 -21.761 1.00 82.12 80 ALA A CA 1
ATOM 609 C C . ALA A 1 80 ? 22.084 -0.163 -20.758 1.00 82.12 80 ALA A C 1
ATOM 611 O O . ALA A 1 80 ? 21.094 -0.829 -21.070 1.00 82.12 80 ALA A O 1
ATOM 612 N N . GLN A 1 81 ? 22.195 0.426 -19.565 1.00 83.88 81 GLN A N 1
ATOM 613 C CA . GLN A 1 81 ? 21.134 0.437 -18.559 1.00 83.88 81 GLN A CA 1
ATOM 614 C C . GLN A 1 81 ? 20.008 1.382 -18.985 1.00 83.88 81 GLN A C 1
ATOM 616 O O . GLN A 1 81 ? 18.844 0.981 -18.955 1.00 83.88 81 GLN A O 1
ATOM 621 N N . ASP A 1 82 ? 20.353 2.573 -19.471 1.00 83.31 82 ASP A N 1
ATOM 622 C CA . ASP A 1 82 ? 19.403 3.548 -20.009 1.00 83.31 82 ASP A CA 1
ATOM 623 C C . ASP A 1 82 ? 18.604 2.929 -21.162 1.00 83.31 82 ASP A C 1
ATOM 625 O O . ASP A 1 82 ? 17.380 3.010 -21.190 1.00 83.31 82 ASP A O 1
ATOM 629 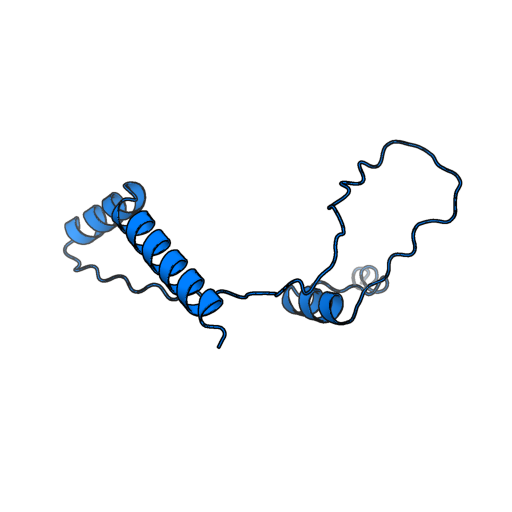N N . MET A 1 83 ? 19.268 2.190 -22.061 1.00 84.81 83 MET A N 1
ATOM 630 C CA . MET A 1 83 ? 18.594 1.482 -23.157 1.00 84.81 83 MET A CA 1
ATOM 631 C C . MET A 1 83 ? 17.608 0.415 -22.669 1.00 84.81 83 MET A C 1
ATOM 633 O O . MET A 1 83 ? 16.551 0.234 -23.271 1.00 84.81 83 MET A O 1
ATOM 637 N N . ARG A 1 84 ? 17.929 -0.320 -21.595 1.00 80.19 84 ARG A N 1
ATOM 638 C CA . ARG A 1 84 ? 17.001 -1.305 -21.007 1.00 80.19 84 ARG A CA 1
ATOM 639 C C . ARG A 1 84 ? 15.806 -0.614 -20.355 1.00 80.19 84 ARG A C 1
ATOM 641 O O . ARG A 1 84 ? 14.679 -1.077 -20.514 1.00 80.19 84 ARG A O 1
ATOM 648 N N . PHE A 1 85 ? 16.053 0.496 -19.668 1.00 83.31 85 PHE A N 1
ATOM 649 C CA . PHE A 1 85 ? 15.024 1.296 -19.018 1.00 83.31 85 PHE A CA 1
ATOM 650 C C . PHE A 1 85 ? 14.064 1.933 -20.033 1.00 83.31 85 PHE A C 1
ATOM 652 O O . PHE A 1 85 ? 12.855 1.734 -19.937 1.00 83.31 85 PHE A O 1
ATOM 659 N N . LEU A 1 86 ? 14.580 2.594 -21.070 1.00 88.44 86 LEU A N 1
ATOM 660 C CA . LEU A 1 86 ? 13.766 3.209 -22.123 1.00 88.44 86 LEU A CA 1
ATOM 661 C C . LEU A 1 86 ? 12.935 2.160 -22.879 1.00 88.44 86 LEU A C 1
ATOM 663 O O . LEU A 1 86 ? 11.740 2.361 -23.092 1.00 88.44 86 LEU A O 1
ATOM 667 N N . LYS A 1 87 ? 13.505 0.974 -23.149 1.00 81.88 87 LYS A N 1
ATOM 668 C CA . LYS A 1 87 ? 12.755 -0.176 -23.690 1.00 81.88 87 LYS A CA 1
ATOM 669 C C . LYS A 1 87 ? 11.621 -0.641 -22.773 1.00 81.88 87 LYS A C 1
ATOM 671 O O . LYS A 1 87 ? 10.545 -0.953 -23.276 1.00 81.88 87 LYS A O 1
ATOM 676 N N . SER A 1 88 ? 11.830 -0.674 -21.453 1.00 82.81 88 SER A N 1
ATOM 677 C CA . SER A 1 88 ? 10.774 -1.045 -20.494 1.00 82.81 88 SER A CA 1
ATOM 678 C C . SER A 1 88 ? 9.593 -0.068 -20.505 1.00 82.81 88 SER A C 1
ATOM 680 O O . SER A 1 88 ? 8.452 -0.482 -20.326 1.00 82.81 88 SER A O 1
ATOM 682 N N . LEU A 1 89 ? 9.861 1.207 -20.808 1.00 83.25 89 LEU A N 1
ATOM 683 C CA . LEU A 1 89 ? 8.857 2.262 -20.944 1.00 83.25 89 LEU A CA 1
ATOM 684 C C . LEU A 1 89 ? 8.279 2.382 -22.365 1.00 83.25 89 LEU A C 1
ATOM 686 O O . LEU A 1 89 ? 7.481 3.280 -22.616 1.00 83.25 89 LEU A O 1
ATOM 690 N N . ARG A 1 90 ? 8.667 1.498 -23.300 1.00 84.00 90 ARG A N 1
ATOM 691 C CA . ARG A 1 90 ? 8.346 1.591 -24.741 1.00 84.00 90 ARG A CA 1
ATOM 692 C C . ARG A 1 90 ? 8.749 2.928 -25.379 1.00 84.00 90 ARG A C 1
ATOM 694 O O . ARG A 1 90 ? 8.135 3.367 -26.346 1.00 84.00 90 ARG A O 1
ATOM 701 N N . ILE A 1 91 ? 9.795 3.558 -24.857 1.00 81.75 91 ILE A N 1
ATOM 702 C CA . ILE A 1 91 ? 10.367 4.786 -25.404 1.00 81.75 91 ILE A CA 1
ATOM 703 C C . ILE A 1 91 ? 11.482 4.390 -26.373 1.00 81.75 91 ILE A C 1
ATOM 705 O O . ILE A 1 91 ? 12.481 3.781 -25.979 1.00 81.75 91 ILE A O 1
ATOM 709 N N . SER A 1 92 ? 11.303 4.724 -27.649 1.00 74.88 92 SER A N 1
ATOM 710 C CA . SER A 1 92 ? 12.315 4.531 -28.689 1.00 74.88 92 SER A CA 1
ATOM 711 C C . SER A 1 92 ? 13.282 5.712 -28.702 1.00 74.88 92 SER A C 1
ATOM 713 O O . SER A 1 92 ? 12.862 6.863 -28.661 1.00 74.88 92 SER A O 1
ATOM 715 N N . VAL A 1 93 ? 14.583 5.424 -28.771 1.00 67.06 93 VAL A N 1
ATOM 716 C CA . VAL A 1 93 ? 15.655 6.441 -28.829 1.00 67.06 93 VAL A CA 1
ATOM 717 C C . VAL A 1 93 ? 16.189 6.618 -30.256 1.00 67.06 93 VAL A C 1
ATOM 719 O O . VAL A 1 93 ? 17.139 7.362 -30.471 1.00 67.06 93 VAL A O 1
ATOM 722 N N . ASP A 1 94 ? 15.598 5.925 -31.237 1.00 68.12 94 ASP A N 1
ATOM 723 C CA . ASP A 1 94 ? 15.959 6.074 -32.647 1.00 68.12 94 ASP A CA 1
ATOM 724 C C . ASP A 1 94 ? 15.428 7.414 -33.183 1.00 68.12 94 ASP A C 1
ATOM 726 O O . ASP A 1 94 ? 14.211 7.607 -33.223 1.00 68.12 94 ASP A O 1
ATOM 730 N N . PRO A 1 95 ? 16.288 8.329 -33.667 1.00 57.53 95 PRO A N 1
ATOM 731 C CA . PRO A 1 95 ? 15.854 9.591 -34.269 1.00 57.53 95 PRO A CA 1
ATOM 732 C C . PRO A 1 95 ? 15.247 9.427 -35.678 1.00 57.53 95 PRO A C 1
ATOM 734 O O . PRO A 1 95 ? 15.121 10.403 -36.413 1.00 57.53 95 PRO A O 1
ATOM 737 N N . ALA A 1 96 ? 14.868 8.215 -36.093 1.00 56.41 96 ALA A N 1
ATOM 738 C CA . ALA A 1 96 ? 14.353 7.952 -37.430 1.00 56.41 96 ALA A CA 1
ATOM 739 C C . ALA A 1 96 ? 13.256 6.882 -37.422 1.00 56.41 96 ALA A C 1
ATOM 741 O O . ALA A 1 96 ? 13.541 5.702 -37.609 1.00 56.41 96 ALA A O 1
ATOM 742 N N . LYS A 1 97 ? 12.003 7.320 -37.241 1.00 52.91 97 LYS A N 1
ATOM 743 C CA . LYS A 1 97 ? 10.799 6.881 -37.984 1.00 52.91 97 LYS A CA 1
ATOM 744 C C . LYS A 1 97 ? 9.543 7.387 -37.273 1.00 52.91 97 LYS A C 1
ATOM 746 O O . LYS A 1 97 ? 8.876 6.633 -36.585 1.00 52.91 97 LYS A O 1
ATOM 751 N N . ASP A 1 98 ? 9.216 8.659 -37.475 1.00 52.97 98 ASP A N 1
ATOM 752 C CA . ASP A 1 98 ? 7.899 9.181 -37.085 1.00 52.97 98 ASP A CA 1
ATOM 753 C C . ASP A 1 98 ? 7.363 10.244 -38.057 1.00 52.97 98 ASP A C 1
ATOM 755 O O . ASP A 1 98 ? 6.597 11.112 -37.668 1.00 52.97 98 ASP A O 1
ATOM 759 N N . VAL A 1 99 ? 7.727 10.193 -39.349 1.00 57.19 99 VAL A N 1
ATOM 760 C CA . VAL A 1 99 ? 6.983 10.913 -40.404 1.00 57.19 99 VAL A CA 1
ATOM 761 C C . VAL A 1 99 ? 7.154 10.215 -41.765 1.00 57.19 99 VAL A C 1
ATOM 763 O O . VAL A 1 99 ? 8.113 10.494 -42.480 1.00 57.19 99 VAL A O 1
ATOM 766 N N . SER A 1 100 ? 6.245 9.306 -42.142 1.00 52.62 100 SER A N 1
ATOM 767 C CA . SER A 1 100 ? 5.850 9.098 -43.562 1.00 52.62 100 SER A CA 1
ATOM 768 C C . SER A 1 100 ? 4.736 8.073 -43.813 1.00 52.62 100 SER A C 1
ATOM 770 O O . SER A 1 100 ? 4.419 7.832 -44.968 1.00 52.62 100 SER A O 1
ATOM 772 N N . ASP A 1 101 ? 4.064 7.527 -42.794 1.00 49.38 101 ASP A N 1
ATOM 773 C CA . ASP A 1 101 ? 2.889 6.655 -43.009 1.00 49.38 101 ASP A CA 1
ATOM 774 C C . ASP A 1 101 ? 1.552 7.427 -42.946 1.00 49.38 101 ASP A C 1
ATOM 776 O O . ASP A 1 101 ? 0.536 6.938 -42.459 1.00 49.38 101 ASP A O 1
ATOM 780 N N . ARG A 1 102 ? 1.550 8.696 -43.389 1.00 48.06 102 ARG A N 1
ATOM 781 C CA . ARG A 1 102 ? 0.363 9.573 -43.311 1.00 48.06 102 ARG A CA 1
ATOM 782 C C . ARG A 1 102 ? 0.004 10.314 -44.601 1.00 48.06 102 ARG A C 1
ATOM 784 O O . ARG A 1 102 ? -0.739 11.287 -44.544 1.00 48.06 102 ARG A O 1
ATOM 791 N N . ALA A 1 103 ? 0.495 9.847 -45.745 1.00 46.66 103 ALA A N 1
ATOM 792 C CA . ALA A 1 103 ? 0.050 10.320 -47.053 1.00 46.66 103 ALA A CA 1
ATOM 793 C C . ALA A 1 103 ? -0.267 9.123 -47.965 1.00 46.66 103 ALA A C 1
ATOM 795 O O . ALA A 1 103 ? 0.560 8.709 -48.775 1.00 46.66 103 ALA A O 1
ATOM 796 N N . ALA A 1 104 ? -1.466 8.574 -47.777 1.00 40.25 104 ALA A N 1
ATOM 797 C CA . ALA A 1 104 ? -2.243 7.894 -48.808 1.00 40.25 104 ALA A CA 1
ATOM 798 C C . ALA A 1 104 ? -3.481 8.753 -49.085 1.00 40.25 104 ALA A C 1
ATOM 800 O O . ALA A 1 104 ? -3.996 9.341 -48.102 1.00 40.25 104 ALA A O 1
#